Protein AF-B9E7R9-F1 (afdb_monomer_lite)

Secondary structure (DSSP, 8-state):
---HHHHHHHHHHHHHHHHHHHHHHHHHHHHH-SS----GGGTS----TTHHHHHHHHHHHH---HHHHHHHHHHHHHHHTGGG--SHHHHHHHHHHHTT--HHHHHHHHT--HHHHHHHHHHHHHHHHHHHHHTT--

Foldseek 3Di:
DADLVRLLVLLLCLQVLLVVLLVVVVVVVCVVCVDDDDDPVVSPDPDDPPCLLVSLVCCCPPPPDPVNVVSSVSNNLCVVQLVLVPDPLLSVLSVCSSVNDDLVRSCVVSVHDSVVSVVSSSVSSVSSNVVVVVVVVD

pLDDT: mean 84.02, std 18.32, range [36.0, 97.94]

Structure (mmCIF, N/CA/C/O backbone):
data_AF-B9E7R9-F1
#
_entry.id   AF-B9E7R9-F1
#
loop_
_atom_site.group_PDB
_atom_site.id
_atom_site.type_symbol
_atom_site.label_atom_id
_atom_site.label_alt_id
_atom_site.label_comp_id
_atom_site.label_asym_id
_atom_site.label_entity_id
_atom_site.label_seq_id
_atom_site.pdbx_PDB_ins_code
_atom_site.Cartn_x
_atom_site.Cartn_y
_atom_site.Cartn_z
_atom_site.occupancy
_atom_site.B_iso_or_equiv
_atom_site.auth_seq_id
_atom_site.auth_comp_id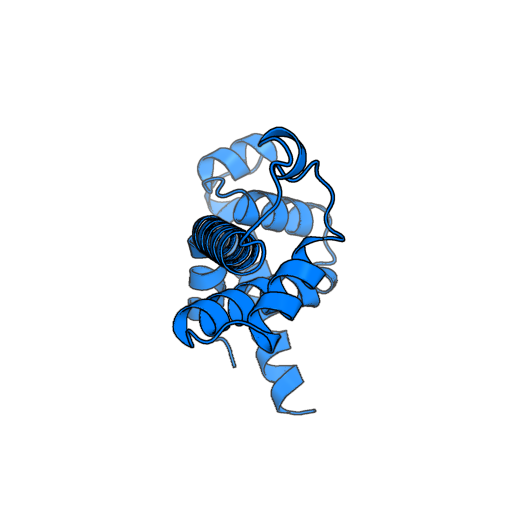
_atom_site.auth_asym_id
_atom_site.auth_atom_id
_atom_site.pdbx_PDB_model_num
ATOM 1 N N . MET A 1 1 ? 11.053 -5.776 7.020 1.00 85.19 1 MET A N 1
ATOM 2 C CA . MET A 1 1 ? 10.093 -5.194 7.976 1.00 85.19 1 MET A CA 1
ATOM 3 C C . MET A 1 1 ? 9.856 -3.742 7.612 1.00 85.19 1 MET A C 1
ATOM 5 O O . MET A 1 1 ? 10.833 -3.018 7.483 1.00 85.19 1 MET A O 1
ATOM 9 N N . TYR A 1 2 ? 8.596 -3.339 7.461 1.00 92.44 2 TYR A N 1
ATOM 10 C CA . TYR A 1 2 ? 8.203 -1.940 7.306 1.00 92.44 2 TYR A CA 1
ATOM 11 C C . TYR A 1 2 ? 7.572 -1.413 8.599 1.00 92.44 2 TYR A C 1
ATOM 13 O O . TYR A 1 2 ? 6.582 -1.949 9.106 1.00 92.44 2 TYR A O 1
ATOM 21 N N . THR A 1 3 ? 8.151 -0.349 9.140 1.00 95.62 3 THR A N 1
ATOM 22 C CA . THR A 1 3 ? 7.590 0.439 10.243 1.00 95.62 3 THR A CA 1
ATOM 23 C C . THR A 1 3 ? 6.323 1.183 9.797 1.00 95.62 3 THR A C 1
ATOM 25 O O . THR A 1 3 ? 6.136 1.412 8.600 1.00 95.62 3 THR A O 1
ATOM 28 N N . PRO A 1 4 ? 5.448 1.620 10.722 1.00 96.38 4 PRO A N 1
ATOM 29 C CA . PRO A 1 4 ? 4.277 2.428 10.372 1.00 96.38 4 PRO A CA 1
ATOM 30 C C . PRO A 1 4 ? 4.639 3.681 9.555 1.00 96.38 4 PRO A C 1
ATOM 32 O O . PRO A 1 4 ? 3.951 4.046 8.603 1.00 96.38 4 PRO A O 1
ATOM 35 N N . GLN A 1 5 ? 5.757 4.328 9.884 1.00 96.19 5 GLN A N 1
ATOM 36 C CA . GLN A 1 5 ? 6.268 5.488 9.159 1.00 96.19 5 GLN A CA 1
ATOM 37 C C . GLN A 1 5 ? 6.665 5.122 7.725 1.00 96.19 5 GLN A C 1
ATOM 39 O O . GLN A 1 5 ? 6.303 5.837 6.791 1.00 96.19 5 GLN A O 1
ATOM 44 N N . GLU A 1 6 ? 7.348 3.993 7.532 1.00 96.50 6 GLU A N 1
ATOM 45 C CA . GLU A 1 6 ? 7.713 3.510 6.198 1.00 96.50 6 GLU A CA 1
ATOM 46 C C . GLU A 1 6 ? 6.488 3.115 5.377 1.00 96.50 6 GLU A C 1
ATOM 48 O O . GLU A 1 6 ? 6.412 3.489 4.213 1.00 96.50 6 GLU A O 1
ATOM 53 N N . VAL A 1 7 ? 5.504 2.430 5.967 1.00 97.19 7 VAL A N 1
ATOM 54 C CA . VAL A 1 7 ? 4.249 2.083 5.279 1.00 97.19 7 VAL A CA 1
ATOM 55 C C . VAL A 1 7 ? 3.499 3.343 4.855 1.00 97.19 7 VAL A C 1
ATOM 57 O O . VAL A 1 7 ? 3.051 3.440 3.714 1.00 97.19 7 VAL A O 1
ATOM 60 N N . ARG A 1 8 ? 3.402 4.351 5.730 1.00 96.94 8 ARG A N 1
ATOM 61 C CA . ARG A 1 8 ? 2.792 5.639 5.371 1.00 96.94 8 ARG A CA 1
ATOM 62 C C . ARG A 1 8 ? 3.514 6.294 4.200 1.00 96.94 8 ARG A C 1
ATOM 64 O O . ARG A 1 8 ? 2.862 6.822 3.302 1.00 96.94 8 ARG A O 1
ATOM 71 N N . GLN A 1 9 ? 4.843 6.263 4.215 1.00 97.12 9 GLN A N 1
ATOM 72 C CA . GLN A 1 9 ? 5.642 6.817 3.133 1.00 97.12 9 GLN A CA 1
ATOM 73 C C . GLN A 1 9 ? 5.434 6.029 1.833 1.00 97.12 9 GLN A C 1
ATOM 75 O O . GLN A 1 9 ? 5.235 6.643 0.793 1.00 97.12 9 GLN A O 1
ATOM 80 N N . ILE A 1 10 ? 5.372 4.694 1.895 1.00 97.00 10 ILE A N 1
ATOM 81 C CA . ILE A 1 10 ? 5.045 3.831 0.751 1.00 97.00 10 ILE A CA 1
ATOM 82 C C . ILE A 1 10 ? 3.679 4.199 0.165 1.00 97.00 10 ILE A C 1
ATOM 84 O O . ILE A 1 10 ? 3.588 4.362 -1.042 1.00 97.00 10 ILE A O 1
ATOM 88 N N . LEU A 1 11 ? 2.640 4.383 0.987 1.00 96.56 11 LEU A N 1
ATOM 89 C CA . LEU A 1 11 ? 1.303 4.768 0.512 1.00 96.56 11 LEU A CA 1
ATOM 90 C C . LEU A 1 11 ? 1.287 6.151 -0.147 1.00 96.56 11 LEU A C 1
ATOM 92 O O . LEU A 1 11 ? 0.620 6.342 -1.159 1.00 96.56 11 LEU A O 1
ATOM 96 N N . LYS A 1 12 ? 2.029 7.113 0.412 1.00 95.19 12 LYS A N 1
ATOM 97 C CA . LYS A 1 12 ? 2.178 8.453 -0.171 1.00 95.19 12 LYS A CA 1
ATOM 98 C C . LYS A 1 12 ? 2.899 8.403 -1.520 1.00 95.19 12 LYS A C 1
ATOM 100 O O . LYS A 1 12 ? 2.519 9.111 -2.448 1.00 95.19 12 LYS A O 1
ATOM 105 N N . ASP A 1 13 ? 3.932 7.575 -1.600 1.00 96.69 13 ASP A N 1
ATOM 106 C CA . ASP A 1 13 ? 4.782 7.423 -2.775 1.00 96.69 13 ASP A CA 1
ATOM 107 C C . ASP A 1 13 ? 4.195 6.475 -3.827 1.00 96.69 13 ASP A C 1
ATOM 109 O O . ASP A 1 13 ? 4.662 6.437 -4.963 1.00 96.69 13 ASP A O 1
ATOM 113 N N . TYR A 1 14 ? 3.163 5.715 -3.460 1.00 96.06 14 TYR A N 1
ATOM 114 C CA . TYR A 1 14 ? 2.587 4.653 -4.275 1.00 96.06 14 TYR A CA 1
ATOM 115 C C . TYR A 1 14 ? 2.291 5.091 -5.718 1.00 96.06 14 TYR A C 1
ATOM 117 O O . TYR A 1 14 ? 2.729 4.386 -6.628 1.00 96.06 14 TYR A O 1
ATOM 125 N N . PRO A 1 15 ? 1.632 6.245 -5.971 1.00 93.94 15 PRO A N 1
ATOM 126 C CA . PRO A 1 15 ? 1.273 6.628 -7.334 1.00 93.94 15 PRO A CA 1
ATOM 127 C C . PRO A 1 15 ? 2.494 6.818 -8.237 1.00 93.94 15 PRO A C 1
ATOM 129 O O . PRO A 1 15 ? 2.514 6.302 -9.349 1.00 93.94 15 PRO A O 1
ATOM 132 N N . TRP A 1 16 ? 3.531 7.520 -7.762 1.00 95.19 16 TRP A N 1
ATOM 133 C CA . TRP A 1 16 ? 4.720 7.755 -8.582 1.00 95.19 16 TRP A CA 1
ATOM 134 C C . TRP A 1 16 ? 5.568 6.492 -8.708 1.00 95.19 16 TRP A C 1
ATOM 136 O O . TRP A 1 16 ? 6.091 6.238 -9.787 1.00 95.19 16 TRP A O 1
ATOM 146 N N . MET A 1 17 ? 5.665 5.672 -7.650 1.00 94.75 17 MET A N 1
ATOM 147 C CA . MET A 1 17 ? 6.385 4.398 -7.719 1.00 94.75 17 MET A CA 1
ATOM 148 C C . MET A 1 17 ? 5.776 3.499 -8.791 1.00 94.75 17 MET A C 1
ATOM 150 O O . MET A 1 17 ? 6.511 2.937 -9.597 1.00 94.75 17 MET A O 1
ATOM 154 N N . LEU A 1 18 ? 4.444 3.410 -8.824 1.00 91.69 18 LEU A N 1
ATOM 155 C CA . LEU A 1 18 ? 3.715 2.660 -9.836 1.00 91.69 18 LEU A CA 1
ATOM 156 C C . LEU A 1 18 ? 4.003 3.186 -11.249 1.00 91.69 18 LEU A C 1
ATOM 158 O O . LEU A 1 18 ? 4.441 2.413 -12.097 1.00 91.69 18 LEU A O 1
ATOM 162 N N . THR A 1 19 ? 3.847 4.494 -11.487 1.00 89.75 19 THR A N 1
ATOM 163 C CA . THR A 1 19 ? 4.140 5.097 -12.800 1.00 89.75 19 THR A CA 1
ATOM 164 C C . THR A 1 19 ? 5.584 4.849 -13.242 1.00 89.75 19 THR A C 1
ATOM 166 O O . THR A 1 19 ? 5.827 4.578 -14.418 1.00 89.75 19 THR A O 1
ATOM 169 N N . THR A 1 20 ? 6.551 4.917 -12.322 1.00 91.56 20 THR A N 1
ATOM 170 C CA . THR A 1 20 ? 7.963 4.648 -12.628 1.00 91.56 20 THR A CA 1
ATOM 171 C C . THR A 1 20 ? 8.179 3.191 -13.030 1.00 91.56 20 THR A C 1
ATOM 173 O O . THR A 1 20 ? 8.811 2.938 -14.048 1.00 91.56 20 THR A O 1
ATOM 176 N N . ILE A 1 21 ? 7.629 2.233 -12.278 1.00 89.44 21 ILE A N 1
ATOM 177 C CA . ILE A 1 21 ? 7.735 0.801 -12.598 1.00 89.44 21 ILE A CA 1
ATOM 178 C C . ILE A 1 21 ? 7.128 0.508 -13.977 1.00 89.44 21 ILE A C 1
ATOM 180 O O . ILE A 1 21 ? 7.737 -0.201 -14.774 1.00 89.44 21 ILE A O 1
ATOM 184 N N . GLU A 1 22 ? 5.947 1.060 -14.264 1.00 86.81 22 GLU A N 1
ATOM 185 C CA . GLU A 1 22 ? 5.273 0.881 -15.554 1.00 86.81 22 GLU A CA 1
ATOM 186 C C . GLU A 1 22 ? 6.089 1.470 -16.711 1.00 86.81 22 GLU A C 1
ATOM 188 O O . GLU A 1 22 ? 6.256 0.812 -17.735 1.00 86.81 22 GLU A O 1
ATOM 193 N N . SER A 1 23 ? 6.642 2.674 -16.536 1.00 85.25 23 SER A N 1
ATOM 194 C CA . SER A 1 23 ? 7.458 3.338 -17.562 1.00 85.25 23 SER A CA 1
ATOM 195 C C . SER A 1 23 ? 8.738 2.560 -17.879 1.00 85.25 23 SER A C 1
ATOM 197 O O . SER A 1 23 ? 9.083 2.387 -19.046 1.00 85.25 23 SER A O 1
ATOM 199 N N . GLU A 1 24 ? 9.428 2.051 -16.856 1.00 86.31 24 GLU A N 1
ATOM 200 C CA . GLU A 1 24 ? 10.642 1.245 -17.039 1.00 86.31 24 GLU A CA 1
ATOM 201 C C . GLU A 1 24 ? 10.341 -0.087 -17.728 1.00 86.31 24 GLU A C 1
ATOM 203 O O . GLU A 1 24 ? 11.085 -0.518 -18.609 1.00 86.31 24 GLU A O 1
ATOM 208 N N . LEU A 1 25 ? 9.220 -0.729 -17.381 1.00 82.69 25 LEU A N 1
ATOM 209 C CA . LEU A 1 25 ? 8.803 -1.956 -18.050 1.00 82.69 25 LEU A CA 1
ATOM 210 C C . LEU A 1 25 ? 8.533 -1.714 -19.542 1.00 82.69 25 LEU A C 1
ATOM 212 O O . LEU A 1 25 ? 9.017 -2.486 -20.367 1.00 82.69 25 LEU A O 1
ATOM 216 N N . MET A 1 26 ? 7.832 -0.630 -19.893 1.00 81.94 26 MET A N 1
ATOM 217 C CA . MET A 1 26 ? 7.609 -0.260 -21.297 1.00 81.94 26 MET A CA 1
ATOM 218 C C . MET A 1 26 ? 8.936 -0.037 -22.036 1.00 81.94 26 MET A C 1
ATOM 220 O O . MET A 1 26 ? 9.134 -0.588 -23.116 1.00 81.94 26 MET A O 1
ATOM 224 N N . ALA A 1 27 ? 9.885 0.686 -21.433 1.00 81.12 27 ALA A N 1
ATOM 225 C CA . ALA A 1 27 ? 11.200 0.919 -22.032 1.00 81.12 27 ALA A CA 1
ATOM 226 C C . ALA A 1 27 ? 12.008 -0.382 -22.226 1.00 81.12 27 ALA A C 1
ATOM 228 O O . ALA A 1 27 ? 12.721 -0.543 -23.222 1.00 81.12 27 ALA A O 1
ATOM 229 N N . GLN A 1 28 ? 11.903 -1.337 -21.294 1.00 76.06 28 GLN A N 1
ATOM 230 C CA . GLN A 1 28 ? 12.514 -2.660 -21.446 1.00 76.06 28 GLN A CA 1
ATOM 231 C C . GLN A 1 28 ? 11.876 -3.470 -22.579 1.00 76.06 28 GLN A C 1
ATOM 233 O O . GLN A 1 28 ? 12.600 -4.125 -23.332 1.00 76.06 28 GLN A O 1
ATOM 238 N N . GLU A 1 29 ? 10.549 -3.430 -22.710 1.00 72.56 29 GLU A N 1
ATOM 239 C CA . GLU A 1 29 ? 9.825 -4.103 -23.791 1.00 72.56 29 GLU A CA 1
ATOM 240 C C . GLU A 1 29 ? 10.213 -3.511 -25.153 1.00 72.56 29 GLU A C 1
ATOM 242 O O . GLU A 1 29 ? 10.604 -4.263 -26.043 1.00 72.56 29 GL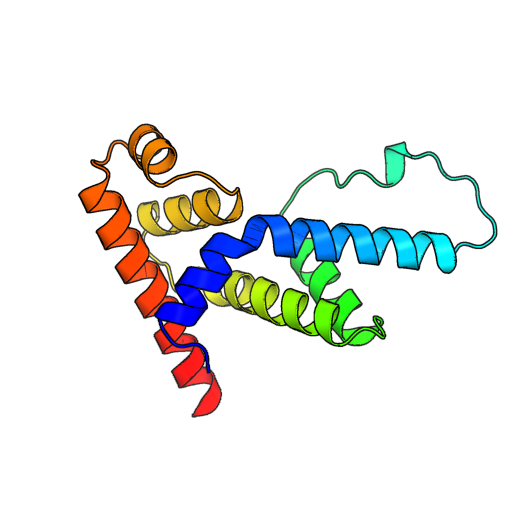U A O 1
ATOM 247 N N . GLU A 1 30 ? 10.250 -2.184 -25.297 1.00 70.25 30 GLU A N 1
ATOM 248 C CA . GLU A 1 30 ? 10.727 -1.511 -26.516 1.00 70.25 30 GLU A CA 1
ATOM 249 C C . GLU A 1 30 ? 12.162 -1.912 -26.887 1.00 70.25 30 GLU A C 1
ATOM 251 O O . GLU A 1 30 ? 12.460 -2.191 -28.049 1.00 70.25 30 GLU A O 1
ATOM 256 N N . LYS A 1 31 ? 13.060 -2.012 -25.898 1.00 63.47 31 LYS A N 1
ATOM 257 C CA . LYS A 1 31 ? 14.452 -2.430 -26.117 1.00 63.47 31 LYS A CA 1
ATOM 258 C C . LYS A 1 31 ? 14.578 -3.914 -26.478 1.00 63.47 31 LYS A C 1
ATOM 260 O O . LYS A 1 31 ? 15.508 -4.291 -27.191 1.00 63.47 31 LYS A O 1
ATOM 265 N N . SER A 1 32 ? 13.668 -4.755 -25.985 1.00 55.91 32 SER A N 1
ATOM 266 C CA . SER A 1 32 ? 13.609 -6.181 -26.320 1.00 55.91 32 SER A CA 1
ATOM 267 C C . SER A 1 32 ? 12.978 -6.430 -27.696 1.00 55.91 32 SER A C 1
ATOM 269 O O . SER A 1 32 ? 13.322 -7.417 -28.346 1.00 55.91 32 SER A O 1
ATOM 271 N N . ILE A 1 33 ? 12.080 -5.553 -28.159 1.00 53.22 33 ILE A N 1
ATOM 272 C CA . ILE A 1 33 ? 11.382 -5.629 -29.454 1.00 53.22 33 ILE A CA 1
ATOM 273 C C . ILE A 1 33 ? 12.146 -4.802 -30.500 1.00 53.22 33 ILE A C 1
ATOM 275 O O . ILE A 1 33 ? 11.606 -3.890 -31.116 1.00 53.22 33 ILE A O 1
ATOM 279 N N . GLY A 1 34 ? 13.415 -5.122 -30.762 1.00 48.25 34 GLY A N 1
ATOM 280 C CA . GLY A 1 34 ? 14.230 -4.386 -31.746 1.00 48.25 34 GLY A CA 1
ATOM 281 C C . GLY A 1 34 ? 13.654 -4.283 -33.176 1.00 48.25 34 GLY A C 1
ATOM 282 O O . GLY A 1 34 ? 14.234 -3.589 -34.003 1.00 48.25 34 GLY A O 1
ATOM 283 N N . VAL A 1 35 ? 12.547 -4.961 -33.499 1.00 47.41 35 VAL A N 1
ATOM 284 C CA . VAL A 1 35 ? 11.898 -5.014 -34.815 1.00 47.41 35 VAL A CA 1
ATOM 285 C C . VAL A 1 35 ? 10.428 -5.437 -34.629 1.00 47.41 35 VAL A C 1
ATOM 287 O O . VAL A 1 35 ? 10.161 -6.631 -34.602 1.00 47.41 35 VAL A O 1
ATOM 290 N N . ALA A 1 36 ? 9.467 -4.519 -34.476 1.00 40.06 36 ALA A N 1
ATOM 291 C CA . ALA A 1 36 ? 8.069 -4.704 -34.918 1.00 40.06 36 ALA A CA 1
ATOM 292 C C . ALA A 1 36 ? 7.198 -3.507 -34.515 1.00 40.06 36 ALA A C 1
ATOM 294 O O . ALA A 1 36 ? 6.894 -3.271 -33.350 1.00 40.06 36 ALA A O 1
ATOM 295 N N . GLN A 1 37 ? 6.756 -2.785 -35.534 1.00 45.78 37 GLN A N 1
ATOM 296 C CA . GLN A 1 37 ? 5.804 -1.691 -35.490 1.00 45.78 37 GLN A CA 1
ATOM 297 C C . GLN A 1 37 ? 4.415 -2.214 -35.076 1.00 45.78 37 GLN A C 1
ATOM 299 O O . GLN A 1 37 ? 3.622 -2.606 -35.926 1.00 45.78 37 GLN A O 1
ATOM 304 N N . TYR A 1 38 ? 4.105 -2.221 -33.779 1.00 38.88 38 TYR A N 1
ATOM 305 C CA . TYR A 1 38 ? 2.727 -2.346 -33.300 1.00 38.88 38 TYR A CA 1
ATOM 306 C C . TYR A 1 38 ? 2.342 -1.068 -32.564 1.00 38.88 38 TYR A C 1
ATOM 308 O O . TYR A 1 38 ? 3.042 -0.608 -31.667 1.00 38.88 38 TYR A O 1
ATOM 316 N N . GLY A 1 39 ? 1.268 -0.445 -33.052 1.00 40.94 39 GLY A N 1
ATOM 317 C CA . GLY A 1 39 ? 0.872 0.915 -32.717 1.00 40.94 39 GLY A CA 1
ATOM 318 C C . GLY A 1 39 ? 0.749 1.169 -31.217 1.00 40.94 39 GLY A C 1
ATOM 319 O O . GLY A 1 39 ? 0.304 0.320 -30.446 1.00 40.94 39 GLY A O 1
ATOM 320 N N . ILE A 1 40 ? 1.086 2.404 -30.855 1.00 45.25 40 ILE A N 1
ATOM 321 C CA . ILE A 1 40 ? 1.062 3.016 -29.518 1.00 45.25 40 ILE A CA 1
ATOM 322 C C . ILE A 1 40 ? -0.261 2.741 -28.757 1.00 45.25 40 ILE A C 1
ATOM 324 O O . ILE A 1 40 ? -0.303 2.739 -27.529 1.00 45.25 40 ILE A O 1
ATOM 328 N N . GLU A 1 41 ? -1.343 2.417 -29.468 1.00 44.91 41 GLU A N 1
ATOM 329 C CA . GLU A 1 41 ? -2.658 2.077 -28.913 1.00 44.91 41 GLU A CA 1
ATOM 330 C C . GLU A 1 41 ? -2.744 0.706 -28.209 1.00 44.91 41 GLU A C 1
ATOM 332 O O . GLU A 1 41 ? -3.664 0.498 -27.415 1.00 44.91 41 GLU A O 1
ATOM 337 N N . ALA A 1 42 ? -1.807 -0.221 -28.450 1.00 45.00 42 ALA A N 1
ATOM 338 C CA . ALA A 1 42 ? -1.760 -1.523 -27.767 1.00 45.00 42 ALA A CA 1
ATOM 339 C C . ALA A 1 42 ? -1.055 -1.467 -26.396 1.00 45.00 42 ALA A C 1
ATOM 341 O O . ALA A 1 42 ? -1.206 -2.385 -25.588 1.00 45.00 42 ALA A O 1
ATOM 342 N N . ILE A 1 43 ? -0.309 -0.388 -26.142 1.00 45.81 43 ILE A N 1
ATOM 343 C CA . ILE A 1 43 ? 0.605 -0.238 -25.000 1.00 45.81 43 ILE A CA 1
ATOM 344 C C . ILE A 1 43 ? -0.082 0.473 -23.823 1.00 45.81 43 ILE A C 1
ATOM 346 O O . ILE A 1 43 ? 0.306 0.297 -22.671 1.00 45.81 43 ILE A O 1
ATOM 350 N N . MET A 1 44 ? -1.156 1.234 -24.076 1.00 43.56 44 MET A N 1
ATOM 351 C CA . MET A 1 44 ? -1.941 1.831 -22.993 1.00 43.56 44 MET A CA 1
ATOM 352 C C . MET A 1 44 ? -2.693 0.747 -22.201 1.00 43.56 44 MET A C 1
ATOM 354 O O . MET A 1 44 ? -3.559 0.064 -22.768 1.00 43.56 44 MET A O 1
ATOM 358 N N . PRO A 1 45 ? -2.449 0.592 -20.882 1.00 40.75 45 PRO A N 1
ATOM 359 C CA . PRO A 1 45 ? -3.104 -0.442 -20.097 1.00 40.75 45 PRO A CA 1
ATOM 360 C C . PRO A 1 45 ? -4.601 -0.140 -19.953 1.00 40.75 45 PRO A C 1
ATOM 362 O O . PRO A 1 45 ? -5.033 0.656 -19.122 1.00 40.75 45 PRO A O 1
ATOM 365 N N . LYS A 1 46 ? -5.434 -0.820 -20.748 1.00 41.22 46 LYS A N 1
ATOM 366 C CA . LYS A 1 46 ? -6.877 -0.903 -20.486 1.00 41.22 46 LYS A CA 1
ATOM 367 C C . LYS A 1 46 ? -7.073 -1.701 -19.192 1.00 41.22 46 LYS A C 1
ATOM 369 O O . LYS A 1 46 ? -6.570 -2.827 -19.067 1.00 41.22 46 LYS A O 1
ATOM 374 N N . GLY A 1 47 ? -7.723 -1.047 -18.229 1.00 45.66 47 GLY A N 1
ATOM 375 C CA . GLY A 1 47 ? -7.698 -1.376 -16.806 1.00 45.66 47 GLY A CA 1
ATOM 376 C C . GLY A 1 47 ? -8.116 -2.797 -16.422 1.00 45.66 47 GLY A C 1
ATOM 377 O O . GLY A 1 47 ? -8.869 -3.458 -17.132 1.00 45.66 47 GLY A O 1
ATOM 378 N N . ASN A 1 48 ? -7.580 -3.242 -15.280 1.00 36.00 48 ASN A N 1
ATOM 379 C CA . ASN A 1 48 ? -8.217 -4.020 -14.202 1.00 36.00 48 ASN A CA 1
ATOM 380 C C . ASN A 1 48 ? -7.149 -4.812 -13.423 1.00 36.00 48 ASN A C 1
ATOM 382 O O . ASN A 1 48 ? -6.254 -5.424 -14.006 1.00 36.00 48 ASN A O 1
ATOM 386 N N . GLY A 1 49 ? -7.258 -4.786 -12.091 1.00 40.47 49 GLY A N 1
ATOM 387 C CA . GLY A 1 49 ? -6.214 -5.059 -11.087 1.00 40.47 49 GLY A CA 1
ATOM 388 C C . GLY A 1 49 ? -5.514 -6.425 -11.064 1.00 40.47 49 GLY A C 1
ATOM 389 O O . GLY A 1 49 ? -4.682 -6.634 -10.196 1.00 40.47 49 GLY A O 1
ATOM 390 N N . LYS A 1 50 ? -5.762 -7.336 -12.013 1.00 40.25 50 LYS A N 1
ATOM 391 C CA . LYS A 1 50 ? -4.984 -8.586 -12.154 1.00 40.25 50 LYS A CA 1
ATOM 392 C C . LYS A 1 50 ? -3.617 -8.396 -12.824 1.00 40.25 50 LYS A C 1
ATOM 394 O O . LYS A 1 50 ? -2.783 -9.290 -12.760 1.00 40.25 50 LYS A O 1
ATOM 399 N N . LYS A 1 51 ? -3.391 -7.264 -13.498 1.00 58.97 51 LYS A N 1
ATOM 400 C CA . LYS A 1 51 ? -2.159 -7.024 -14.269 1.00 58.97 51 LYS A CA 1
ATOM 401 C C . LYS A 1 51 ? -1.010 -6.465 -13.431 1.00 58.97 51 LYS A C 1
ATOM 403 O O . LYS A 1 51 ? 0.137 -6.710 -13.776 1.00 58.97 51 LYS A O 1
ATOM 408 N N . LEU A 1 52 ? -1.299 -5.741 -12.346 1.00 58.44 52 LEU A N 1
ATOM 409 C CA . LEU A 1 52 ? -0.251 -5.072 -11.571 1.00 58.44 52 LEU A CA 1
ATOM 410 C C . LEU A 1 52 ? 0.682 -6.064 -10.865 1.00 58.44 52 LEU A C 1
ATOM 412 O O . LEU A 1 52 ? 1.894 -5.865 -10.845 1.00 58.44 52 LEU A O 1
ATOM 416 N N . ASP A 1 53 ? 0.125 -7.169 -10.375 1.00 66.06 53 ASP A N 1
ATOM 417 C CA . ASP A 1 53 ? 0.911 -8.255 -9.793 1.00 66.06 53 ASP A CA 1
ATOM 418 C C . ASP A 1 53 ? 1.905 -8.832 -10.820 1.00 66.06 53 ASP A C 1
ATOM 420 O O . ASP A 1 53 ? 3.104 -8.914 -10.563 1.00 66.06 53 ASP A O 1
ATOM 424 N N . GLN A 1 54 ? 1.440 -9.063 -12.055 1.00 72.44 54 GLN A N 1
ATOM 425 C CA . GLN A 1 54 ? 2.292 -9.506 -13.165 1.00 72.44 54 GLN A CA 1
ATOM 426 C C . GLN A 1 54 ? 3.359 -8.468 -13.544 1.00 72.44 54 GLN A C 1
ATOM 428 O O . GLN A 1 54 ? 4.475 -8.844 -13.892 1.00 72.44 54 GLN A O 1
ATOM 433 N N . VAL A 1 55 ? 3.043 -7.169 -13.486 1.00 76.62 55 VAL A N 1
ATOM 434 C CA . VAL A 1 55 ? 4.001 -6.081 -13.757 1.00 76.62 55 VAL A CA 1
ATOM 435 C C . VAL A 1 55 ? 5.109 -6.069 -12.705 1.00 76.62 55 VAL A C 1
ATOM 437 O O . VAL A 1 55 ? 6.290 -6.086 -13.055 1.00 76.62 55 VAL A O 1
ATOM 440 N N . CYS A 1 56 ? 4.748 -6.094 -11.420 1.00 81.44 56 CYS A N 1
ATOM 441 C CA . CYS A 1 56 ? 5.723 -6.098 -10.334 1.00 81.44 56 CYS A CA 1
ATOM 442 C C . CYS A 1 56 ? 6.573 -7.372 -10.354 1.00 81.44 56 CYS A C 1
ATOM 444 O O . CYS A 1 56 ? 7.794 -7.288 -10.250 1.00 81.44 56 CYS A O 1
ATOM 446 N N . GLU A 1 57 ? 5.963 -8.542 -10.537 1.00 82.50 57 GLU A N 1
ATOM 447 C CA . GLU A 1 57 ? 6.669 -9.823 -10.597 1.00 82.50 57 GLU A CA 1
ATOM 448 C C . GLU A 1 57 ? 7.657 -9.887 -11.771 1.00 82.50 57 GLU A C 1
ATOM 450 O O . GLU A 1 57 ? 8.813 -10.279 -11.589 1.00 82.50 57 GLU A O 1
ATOM 455 N N . ARG A 1 58 ? 7.256 -9.415 -12.959 1.00 81.06 58 ARG A N 1
ATOM 456 C CA . ARG A 1 58 ? 8.163 -9.287 -14.111 1.00 81.06 58 ARG A CA 1
ATOM 457 C C . ARG A 1 58 ? 9.363 -8.424 -13.766 1.00 81.06 58 ARG A C 1
ATOM 459 O O . ARG A 1 58 ? 10.488 -8.886 -13.903 1.00 81.06 58 ARG A O 1
ATOM 466 N N . VAL A 1 59 ? 9.139 -7.221 -13.244 1.00 82.69 59 VAL A N 1
ATOM 467 C CA . VAL A 1 59 ? 10.219 -6.293 -12.884 1.00 82.69 59 VAL A CA 1
ATOM 468 C C . VAL A 1 59 ? 11.163 -6.889 -11.835 1.00 82.69 59 VAL A C 1
ATOM 470 O O . VAL A 1 59 ? 12.383 -6.735 -11.931 1.00 82.69 59 VAL A O 1
ATOM 473 N N . LEU A 1 60 ? 10.640 -7.621 -10.851 1.00 86.94 60 LEU A N 1
ATOM 474 C CA . LEU A 1 60 ? 11.470 -8.297 -9.851 1.00 86.94 60 LEU A CA 1
ATOM 475 C C . LEU A 1 60 ? 12.377 -9.369 -10.471 1.00 86.94 60 LEU A C 1
ATOM 477 O O . LEU A 1 60 ? 13.548 -9.473 -10.082 1.00 86.94 60 LEU A O 1
ATOM 481 N N . ASN A 1 61 ? 11.874 -10.095 -11.467 1.00 83.69 61 ASN A N 1
ATOM 482 C CA . ASN A 1 61 ? 12.584 -11.187 -12.125 1.00 83.69 61 ASN A CA 1
ATOM 483 C C . ASN A 1 61 ? 13.538 -10.717 -13.240 1.00 83.69 61 ASN A C 1
ATOM 485 O O . ASN A 1 61 ? 14.663 -11.207 -13.313 1.00 83.69 61 ASN A O 1
ATOM 489 N N . SER A 1 62 ? 13.137 -9.758 -14.081 1.00 79.81 62 SER A N 1
ATOM 490 C CA . SER A 1 62 ? 13.845 -9.398 -15.321 1.00 79.81 62 SER A CA 1
ATOM 491 C C . SER A 1 62 ? 14.628 -8.087 -15.262 1.00 79.81 62 SER A C 1
ATOM 493 O O . SER A 1 62 ? 15.575 -7.910 -16.030 1.00 79.81 62 SER A O 1
ATOM 495 N N . HIS A 1 63 ? 14.259 -7.148 -14.386 1.00 85.81 63 HIS A N 1
ATOM 496 C CA . HIS A 1 63 ? 14.911 -5.840 -14.369 1.00 85.81 63 HIS A CA 1
ATOM 497 C C . HIS A 1 63 ? 16.335 -5.950 -13.804 1.00 85.81 63 HIS A C 1
ATOM 499 O O . HIS A 1 63 ? 16.591 -6.756 -12.912 1.00 85.81 63 HIS A O 1
ATOM 505 N N . SER A 1 64 ? 17.293 -5.163 -14.291 1.00 86.19 64 SER A N 1
ATOM 506 C CA . SER A 1 64 ? 18.657 -5.147 -13.731 1.00 86.19 64 SER A CA 1
ATOM 507 C C . SER A 1 64 ? 18.805 -4.114 -12.610 1.00 86.19 64 SER A C 1
ATOM 509 O O . SER A 1 64 ? 19.533 -4.342 -11.646 1.00 86.19 64 SER A O 1
ATOM 511 N N . ASP A 1 65 ? 18.074 -3.000 -12.701 1.00 90.88 65 ASP A N 1
ATOM 512 C CA . ASP A 1 65 ? 18.135 -1.922 -11.714 1.00 90.88 65 ASP A CA 1
ATOM 513 C C . ASP A 1 65 ? 17.521 -2.314 -10.353 1.00 90.88 65 ASP A C 1
ATOM 515 O O . ASP A 1 65 ? 16.316 -2.552 -10.208 1.00 90.88 65 ASP A O 1
ATOM 519 N N . SER A 1 66 ? 18.375 -2.331 -9.327 1.00 92.00 66 SER A N 1
ATOM 520 C CA . SER A 1 66 ? 18.010 -2.598 -7.935 1.00 92.00 66 SER A CA 1
ATOM 521 C C . SER A 1 66 ? 17.051 -1.564 -7.328 1.00 92.00 66 SER A C 1
ATOM 523 O O . SER A 1 66 ? 16.255 -1.917 -6.449 1.00 92.00 66 SER A O 1
ATOM 525 N N . PHE A 1 67 ? 17.096 -0.309 -7.790 1.00 93.56 67 PHE A N 1
ATOM 526 C CA . PHE A 1 67 ? 16.196 0.754 -7.359 1.00 93.56 67 PHE A CA 1
ATOM 527 C C . PHE A 1 67 ? 14.771 0.454 -7.821 1.00 93.56 67 PHE A C 1
ATOM 529 O O . PHE A 1 67 ? 13.863 0.405 -6.992 1.00 93.56 67 PHE A O 1
ATOM 536 N N . ILE A 1 68 ? 14.589 0.118 -9.098 1.00 93.00 68 ILE A N 1
ATOM 537 C CA . ILE A 1 68 ? 13.283 -0.247 -9.660 1.00 93.00 68 ILE A CA 1
ATOM 538 C C . ILE A 1 68 ? 12.720 -1.498 -8.974 1.00 93.00 68 ILE A C 1
ATOM 540 O O . ILE A 1 68 ? 11.569 -1.500 -8.533 1.00 93.00 68 ILE A O 1
ATOM 544 N N . LYS A 1 69 ? 13.553 -2.517 -8.717 1.00 93.31 69 LYS A N 1
ATOM 545 C CA . LYS A 1 69 ? 13.141 -3.679 -7.903 1.00 93.31 69 LYS A CA 1
ATOM 546 C C . LYS A 1 69 ? 12.736 -3.311 -6.479 1.00 93.31 69 LYS A C 1
ATOM 548 O O . LYS A 1 69 ? 11.904 -3.985 -5.871 1.00 93.31 69 LYS A O 1
ATOM 553 N N . LYS A 1 70 ? 13.355 -2.291 -5.879 1.00 95.00 70 LYS A N 1
ATOM 554 C CA . LYS A 1 70 ? 12.970 -1.799 -4.548 1.00 95.00 70 LYS A CA 1
ATOM 555 C C . LYS A 1 70 ? 11.598 -1.125 -4.592 1.00 95.00 70 LYS A C 1
ATOM 557 O O . LYS A 1 70 ? 10.829 -1.325 -3.654 1.00 95.00 70 LYS A O 1
ATOM 562 N N . LEU A 1 71 ? 11.285 -0.373 -5.648 1.00 95.19 71 LEU A N 1
ATOM 563 C CA . LEU A 1 71 ? 9.952 0.203 -5.844 1.00 95.19 71 LEU A CA 1
ATOM 564 C C . LEU A 1 71 ? 8.907 -0.903 -6.032 1.00 95.19 71 LEU A C 1
ATOM 566 O O . LEU A 1 71 ? 7.916 -0.924 -5.307 1.00 95.19 71 LEU A O 1
ATOM 570 N N . ALA A 1 72 ? 9.181 -1.874 -6.910 1.00 93.56 72 ALA A N 1
ATOM 571 C CA . ALA A 1 72 ? 8.284 -2.999 -7.173 1.00 93.56 72 ALA A CA 1
ATOM 572 C C . ALA A 1 72 ? 7.976 -3.810 -5.907 1.00 93.56 72 ALA A C 1
ATOM 574 O O . ALA A 1 72 ? 6.816 -4.106 -5.644 1.00 93.56 72 ALA A O 1
ATOM 575 N N . ARG A 1 73 ? 8.976 -4.081 -5.053 1.00 94.56 73 ARG A N 1
ATOM 576 C CA . ARG A 1 73 ? 8.753 -4.734 -3.747 1.00 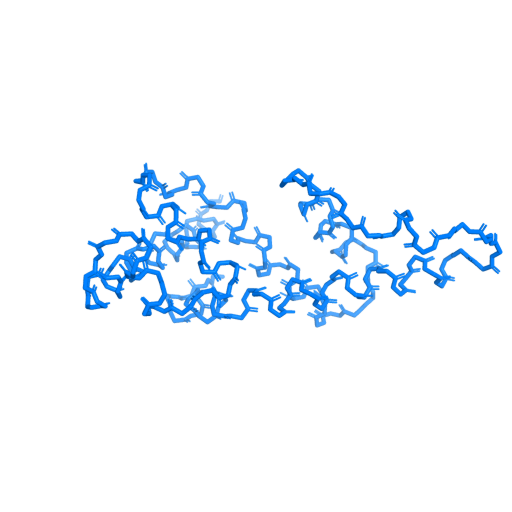94.56 73 ARG A CA 1
ATOM 577 C C . ARG A 1 73 ? 7.815 -3.945 -2.838 1.00 94.56 73 A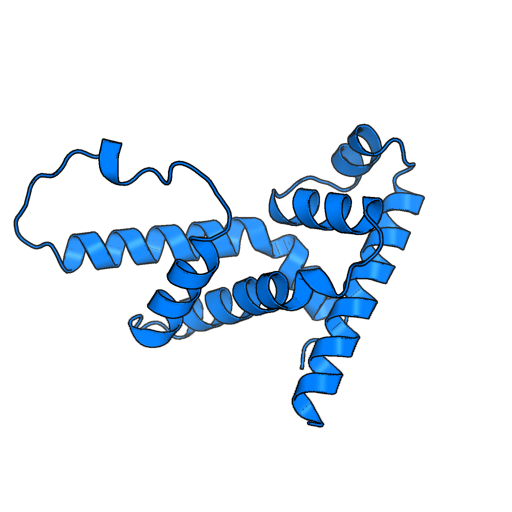RG A C 1
ATOM 579 O O . ARG A 1 73 ? 6.980 -4.542 -2.173 1.00 94.56 73 ARG A O 1
ATOM 586 N N . LYS A 1 74 ? 7.959 -2.618 -2.787 1.00 95.50 74 LYS A N 1
ATOM 587 C CA . LYS A 1 74 ? 7.108 -1.759 -1.950 1.00 95.50 74 LYS A CA 1
ATOM 588 C C . LYS A 1 74 ? 5.665 -1.733 -2.449 1.00 95.50 74 LYS A C 1
ATOM 590 O O . LYS A 1 74 ? 4.757 -1.822 -1.633 1.00 95.50 74 LYS A O 1
ATOM 595 N N . VAL A 1 75 ? 5.470 -1.600 -3.762 1.00 94.31 75 VAL A N 1
ATOM 596 C CA . VAL A 1 75 ? 4.142 -1.606 -4.396 1.00 94.31 75 VAL A CA 1
ATOM 597 C C . VAL A 1 75 ? 3.472 -2.962 -4.188 1.00 94.31 75 VAL A C 1
ATOM 599 O O . VAL A 1 75 ? 2.394 -3.016 -3.600 1.00 94.31 75 VAL A O 1
ATOM 602 N N . LYS A 1 76 ? 4.173 -4.049 -4.534 1.00 92.75 76 LYS A N 1
ATOM 603 C CA . LYS A 1 76 ? 3.701 -5.424 -4.353 1.00 92.75 76 LYS A CA 1
ATOM 604 C C . LYS A 1 76 ? 3.351 -5.738 -2.898 1.00 92.75 76 LYS A C 1
ATOM 606 O O . LYS A 1 76 ? 2.307 -6.314 -2.644 1.00 92.75 76 LYS A O 1
ATOM 611 N N . PHE A 1 77 ? 4.156 -5.282 -1.935 1.00 94.50 77 PHE A N 1
ATOM 612 C CA . PHE A 1 77 ? 3.845 -5.448 -0.512 1.00 94.50 77 PHE A CA 1
ATOM 613 C C . PHE A 1 77 ? 2.475 -4.867 -0.124 1.00 94.50 77 PHE A C 1
ATOM 615 O O . PHE A 1 77 ? 1.760 -5.491 0.655 1.00 94.50 77 PHE A O 1
ATOM 622 N N . ILE A 1 78 ? 2.106 -3.688 -0.638 1.00 95.06 78 ILE A N 1
ATOM 623 C CA . ILE A 1 78 ? 0.788 -3.099 -0.360 1.00 95.06 78 ILE A CA 1
ATOM 624 C C . ILE A 1 78 ? -0.314 -3.918 -1.032 1.00 95.06 78 ILE A C 1
ATOM 626 O O . ILE A 1 78 ? -1.313 -4.210 -0.383 1.00 95.06 78 ILE A O 1
ATOM 630 N N . ASP A 1 79 ? -0.120 -4.291 -2.299 1.00 92.81 79 ASP A N 1
ATOM 631 C CA . ASP A 1 79 ? -1.121 -5.003 -3.102 1.00 92.81 79 ASP A CA 1
ATOM 632 C C . ASP A 1 79 ? -1.406 -6.420 -2.584 1.00 92.81 79 ASP A C 1
ATOM 634 O O . ASP A 1 79 ? -2.565 -6.819 -2.476 1.00 92.81 79 ASP A O 1
ATOM 638 N N . ASP A 1 80 ? -0.366 -7.156 -2.194 1.00 92.56 80 ASP A N 1
ATOM 639 C CA . ASP A 1 80 ? -0.483 -8.523 -1.676 1.00 92.56 80 ASP A CA 1
ATOM 640 C C . ASP A 1 80 ? -1.207 -8.560 -0.315 1.00 92.56 80 ASP A C 1
ATOM 642 O O . ASP A 1 80 ? -1.792 -9.577 0.055 1.00 92.56 80 ASP A O 1
ATOM 646 N N . ASN A 1 81 ? -1.196 -7.444 0.423 1.00 94.12 81 ASN A N 1
ATOM 647 C CA . ASN A 1 81 ? -1.698 -7.352 1.794 1.00 94.12 81 ASN A CA 1
ATOM 648 C C . ASN A 1 81 ? -2.954 -6.481 1.942 1.00 94.12 81 ASN A C 1
ATOM 650 O O . ASN A 1 81 ? -3.320 -6.116 3.058 1.00 94.12 81 ASN A O 1
ATOM 654 N N . GLU A 1 82 ? -3.651 -6.125 0.859 1.00 92.94 82 GLU A N 1
ATOM 655 C CA . GLU A 1 82 ? -4.877 -5.314 0.963 1.00 92.94 82 GLU A CA 1
ATOM 656 C C . GLU A 1 82 ? -6.019 -6.042 1.681 1.00 92.94 82 GLU A C 1
ATOM 658 O O . GLU A 1 82 ? -6.866 -5.412 2.317 1.00 92.94 82 GLU A O 1
ATOM 663 N N . ASN A 1 83 ? -6.026 -7.374 1.605 1.00 92.69 83 ASN A N 1
ATOM 664 C CA . ASN A 1 83 ? -7.020 -8.257 2.214 1.00 92.69 83 ASN A CA 1
ATOM 665 C C . ASN A 1 83 ? -7.111 -8.117 3.742 1.00 92.69 83 ASN A C 1
ATOM 667 O O . ASN A 1 83 ? -8.134 -8.462 4.325 1.00 92.69 83 ASN A O 1
ATOM 671 N N . VAL A 1 84 ? -6.079 -7.583 4.398 1.00 95.31 84 VAL A N 1
ATOM 672 C CA . VAL A 1 84 ? -6.082 -7.355 5.854 1.00 95.31 84 VAL A CA 1
ATOM 673 C C . VAL A 1 84 ? -6.914 -6.132 6.257 1.00 95.31 84 VAL A C 1
ATOM 675 O O . VAL A 1 84 ? -7.173 -5.891 7.441 1.00 95.31 84 VAL A O 1
ATOM 678 N N . ILE A 1 85 ? -7.344 -5.333 5.279 1.00 96.19 85 ILE A N 1
ATOM 679 C CA . ILE A 1 85 ? -8.227 -4.186 5.473 1.00 96.19 85 ILE A CA 1
ATOM 680 C C . ILE A 1 85 ? -9.679 -4.628 5.256 1.00 96.19 85 ILE A C 1
ATOM 682 O O . ILE A 1 85 ? -10.287 -4.366 4.228 1.00 96.19 85 ILE A O 1
ATOM 686 N N . GLU A 1 86 ? -10.247 -5.278 6.270 1.00 94.06 86 GLU A N 1
ATOM 687 C CA . GLU A 1 86 ? -11.599 -5.863 6.214 1.00 94.06 86 GLU A CA 1
ATOM 688 C C . GLU A 1 86 ? -12.743 -4.834 6.173 1.00 94.06 86 GLU A C 1
ATOM 690 O O . GLU A 1 86 ? -13.857 -5.147 5.769 1.00 94.06 86 GLU A O 1
ATOM 695 N N . ASN A 1 87 ? -12.513 -3.600 6.635 1.00 96.81 87 ASN A N 1
ATOM 696 C CA . ASN A 1 87 ? -13.559 -2.581 6.639 1.00 96.81 87 ASN A CA 1
ATOM 697 C C . ASN A 1 87 ? -13.694 -1.956 5.246 1.00 96.81 87 ASN A C 1
ATOM 699 O O . ASN A 1 87 ? -12.782 -1.253 4.816 1.00 96.81 87 ASN A O 1
ATOM 703 N N . ASP A 1 88 ? -14.855 -2.104 4.602 1.00 96.50 88 ASP A N 1
ATOM 704 C CA . ASP A 1 88 ? -15.122 -1.591 3.246 1.00 96.50 88 ASP A CA 1
ATOM 705 C C . ASP A 1 88 ? -14.741 -0.119 3.047 1.00 96.50 88 ASP A C 1
ATOM 707 O O . ASP A 1 88 ? -14.214 0.279 2.006 1.00 96.50 88 ASP A O 1
ATOM 711 N N . LYS A 1 89 ? -14.996 0.722 4.057 1.00 96.25 89 LYS A N 1
ATOM 712 C CA . LYS A 1 89 ? -14.691 2.154 3.979 1.00 96.25 89 LYS A CA 1
ATOM 713 C C . LYS A 1 89 ? -13.189 2.407 4.060 1.00 96.25 89 LYS A C 1
ATOM 715 O O . LYS A 1 89 ? -12.689 3.246 3.315 1.00 96.25 89 LYS A O 1
ATOM 720 N N . ASP A 1 90 ? -12.476 1.693 4.927 1.00 97.69 90 ASP A N 1
ATOM 721 C CA . ASP A 1 90 ? -11.015 1.783 5.020 1.00 97.69 90 ASP A CA 1
ATOM 722 C C . ASP A 1 90 ? -10.345 1.205 3.768 1.00 97.69 90 ASP A C 1
ATOM 724 O O . ASP A 1 90 ? -9.399 1.799 3.253 1.00 97.69 90 ASP A O 1
ATOM 728 N N . PHE A 1 91 ? -10.884 0.116 3.216 1.00 97.31 91 PHE A N 1
ATOM 729 C CA . PHE A 1 91 ? -10.437 -0.443 1.944 1.00 97.31 91 PHE A CA 1
ATOM 730 C C . PHE A 1 91 ? -10.614 0.575 0.812 1.00 97.31 91 PHE A C 1
ATOM 732 O O . PHE A 1 91 ? -9.684 0.843 0.053 1.00 97.31 91 PHE A O 1
ATOM 739 N N . TYR A 1 92 ? -11.771 1.238 0.733 1.00 97.38 92 TYR A N 1
ATOM 740 C CA . TYR A 1 92 ? -11.984 2.288 -0.260 1.00 97.38 92 TYR A CA 1
ATOM 741 C C . TYR A 1 92 ? -11.041 3.490 -0.067 1.00 97.38 92 TYR A C 1
ATOM 743 O O . TYR A 1 92 ? -10.527 4.029 -1.049 1.00 97.38 92 TYR A O 1
ATOM 751 N N . ILE A 1 93 ? -10.748 3.885 1.179 1.00 97.88 93 ILE A N 1
ATOM 752 C CA . ILE A 1 93 ? -9.737 4.913 1.484 1.00 97.88 93 ILE A CA 1
ATOM 753 C C . ILE A 1 93 ? -8.352 4.486 0.976 1.00 97.88 93 ILE A C 1
ATOM 755 O O . ILE A 1 93 ? -7.681 5.295 0.335 1.00 97.88 93 ILE A O 1
ATOM 759 N N . LEU A 1 94 ? -7.944 3.232 1.196 1.00 97.56 94 LEU A N 1
ATOM 760 C CA . LEU A 1 94 ? -6.691 2.682 0.667 1.00 97.56 94 LEU A CA 1
ATOM 761 C C . LEU A 1 94 ? -6.637 2.792 -0.865 1.00 97.56 94 LEU A C 1
ATOM 763 O O . LEU A 1 94 ? -5.666 3.319 -1.407 1.00 97.56 94 LEU A O 1
ATOM 767 N N . GLN A 1 95 ? -7.706 2.407 -1.567 1.00 96.06 95 GLN A N 1
ATOM 768 C CA . GLN A 1 95 ? -7.771 2.531 -3.029 1.00 96.06 95 GLN A CA 1
ATOM 769 C C . GLN A 1 95 ? -7.655 3.988 -3.509 1.00 96.06 95 GLN A C 1
ATOM 771 O O . GLN A 1 95 ? -7.062 4.260 -4.554 1.00 96.06 95 GLN A O 1
ATOM 776 N N . LEU A 1 96 ? -8.202 4.954 -2.764 1.00 96.44 96 LEU A N 1
ATOM 777 C CA . LEU A 1 96 ? -8.060 6.377 -3.090 1.00 96.44 96 LEU A CA 1
ATOM 778 C C . LEU A 1 96 ? -6.634 6.894 -2.847 1.00 96.44 96 LEU A C 1
ATOM 780 O O . LEU A 1 96 ? -6.144 7.686 -3.653 1.00 96.44 96 LEU A O 1
ATOM 784 N N . LEU A 1 97 ? -5.957 6.424 -1.794 1.00 96.19 97 LEU A N 1
ATOM 785 C CA . LEU A 1 97 ? -4.548 6.744 -1.539 1.00 96.19 97 LEU A CA 1
ATOM 786 C C . LEU A 1 97 ? -3.643 6.239 -2.665 1.00 96.19 97 LEU A C 1
ATOM 788 O O . LEU A 1 97 ? -2.834 7.005 -3.181 1.00 96.19 97 LEU A O 1
ATOM 792 N N . LYS A 1 98 ? -3.844 4.995 -3.118 1.00 94.88 98 LYS A N 1
ATOM 793 C CA . LYS A 1 98 ? -3.112 4.414 -4.258 1.00 94.88 98 LYS A CA 1
ATOM 794 C C . LYS A 1 98 ? -3.289 5.217 -5.550 1.00 94.88 98 LYS A C 1
ATOM 796 O O . LYS A 1 98 ? -2.387 5.277 -6.376 1.00 94.88 98 LYS A O 1
ATOM 801 N N . ARG A 1 99 ? -4.437 5.884 -5.708 1.00 92.38 99 ARG A N 1
ATOM 802 C CA . ARG A 1 99 ? -4.743 6.806 -6.821 1.00 92.38 99 ARG A CA 1
ATOM 803 C C . ARG A 1 99 ? -4.209 8.229 -6.611 1.00 92.38 99 ARG A C 1
ATOM 805 O O . ARG A 1 99 ? -4.558 9.128 -7.376 1.00 92.38 99 ARG A O 1
ATOM 812 N N . GLY A 1 100 ? -3.435 8.461 -5.553 1.00 93.12 100 GLY A N 1
ATOM 813 C CA . GLY A 1 100 ? -2.818 9.748 -5.241 1.00 93.12 100 GLY A CA 1
ATOM 814 C C . GLY A 1 100 ? -3.788 10.817 -4.751 1.00 93.12 100 GLY A C 1
ATOM 815 O O . GLY A 1 100 ? -3.481 12.002 -4.851 1.00 93.12 100 GLY A O 1
ATOM 816 N N . ARG A 1 101 ? -4.969 10.437 -4.243 1.00 95.25 101 ARG A N 1
ATOM 817 C CA . ARG A 1 101 ? -5.920 11.409 -3.688 1.00 95.25 101 ARG A CA 1
ATOM 818 C C . ARG A 1 101 ? -5.418 11.959 -2.357 1.00 95.25 101 ARG A C 1
ATOM 820 O O . ARG A 1 101 ? -4.948 11.226 -1.489 1.00 95.25 101 ARG A O 1
ATOM 827 N N . THR A 1 102 ? -5.575 13.263 -2.175 1.00 94.00 102 THR A N 1
ATOM 828 C CA . THR A 1 102 ? -5.233 13.958 -0.932 1.00 94.00 102 THR A CA 1
ATOM 829 C C . THR A 1 102 ? -6.223 13.619 0.183 1.00 94.00 102 THR A C 1
ATOM 831 O O . THR A 1 102 ? -7.379 13.281 -0.067 1.00 94.00 102 THR A O 1
ATOM 834 N N . HIS A 1 103 ? -5.823 13.792 1.449 1.00 94.19 103 HIS A N 1
ATOM 835 C CA . HIS A 1 103 ? -6.720 13.549 2.591 1.00 94.19 103 HIS A CA 1
ATOM 836 C C . HIS A 1 103 ? -7.999 14.402 2.524 1.00 94.19 103 HIS A C 1
ATOM 838 O O . HIS A 1 103 ? -9.061 13.964 2.965 1.00 94.19 103 HIS A O 1
ATOM 844 N N . LYS A 1 104 ? -7.901 15.613 1.958 1.00 94.75 104 LYS A N 1
ATOM 845 C CA . LYS A 1 104 ? -9.042 16.509 1.748 1.00 94.75 104 LYS A CA 1
ATOM 846 C C . LYS A 1 104 ? -10.013 15.931 0.719 1.00 94.75 104 LYS A C 1
ATOM 848 O O . LYS A 1 104 ? -11.203 15.841 1.000 1.00 94.75 104 LYS A O 1
ATOM 853 N N . GLU A 1 105 ? -9.513 15.507 -0.440 1.00 96.38 105 GLU A N 1
ATOM 854 C CA . GLU A 1 105 ? -10.331 14.871 -1.483 1.00 96.38 105 GLU A CA 1
ATOM 855 C C . GLU A 1 105 ? -10.964 13.574 -0.993 1.00 96.38 105 GLU A C 1
ATOM 857 O O . GLU A 1 105 ? -12.155 13.358 -1.205 1.00 96.38 105 GLU A O 1
ATOM 862 N N . ILE A 1 106 ? -10.198 12.749 -0.277 1.00 97.12 106 ILE A N 1
ATOM 863 C CA . ILE A 1 106 ? -10.708 11.530 0.349 1.00 97.12 106 ILE A CA 1
ATOM 864 C C . ILE A 1 106 ? -11.863 11.882 1.285 1.00 97.12 106 ILE A C 1
ATOM 866 O O . ILE A 1 106 ? -12.940 11.314 1.139 1.00 97.12 106 ILE A O 1
ATOM 870 N N . GLY A 1 107 ? -11.684 12.855 2.185 1.00 97.31 107 GLY A N 1
ATOM 871 C CA . GLY A 1 107 ? -12.731 13.296 3.110 1.00 97.31 107 GLY A CA 1
ATOM 872 C C . GLY A 1 107 ? -14.015 13.737 2.410 1.00 97.31 107 GLY A C 1
ATOM 873 O O . GLY A 1 107 ? -15.104 13.345 2.831 1.00 97.31 107 GLY A O 1
ATOM 874 N N . MET A 1 108 ? -13.897 14.465 1.295 1.00 96.75 108 MET A N 1
ATOM 875 C CA . MET A 1 108 ? -15.050 14.844 0.470 1.00 96.75 108 MET A CA 1
ATOM 876 C C . MET A 1 108 ? -15.751 13.621 -0.141 1.00 96.75 108 MET A C 1
ATOM 878 O O . MET A 1 108 ? -16.975 13.526 -0.078 1.00 96.75 108 MET A O 1
ATOM 882 N N . LEU A 1 109 ? -14.992 12.660 -0.678 1.00 96.25 109 LEU A N 1
ATOM 883 C CA . LEU A 1 109 ? -15.534 11.462 -1.330 1.00 96.25 109 LEU A CA 1
ATOM 884 C C . LEU A 1 109 ? -16.197 10.489 -0.346 1.00 96.25 109 LEU A C 1
ATOM 886 O O . LEU A 1 109 ? -17.237 9.916 -0.661 1.00 96.25 109 LEU A O 1
ATOM 890 N N . VAL A 1 110 ? -15.621 10.306 0.847 1.00 95.38 110 VAL A N 1
ATOM 891 C CA . VAL A 1 110 ? -16.131 9.355 1.855 1.00 95.38 110 VAL A CA 1
ATOM 892 C C . VAL A 1 110 ? -17.012 10.009 2.925 1.00 95.38 110 VAL A C 1
ATOM 894 O O . VAL A 1 110 ? -17.422 9.338 3.875 1.00 95.38 110 VAL A O 1
ATOM 897 N N . ARG A 1 111 ? -17.314 11.307 2.769 1.00 95.88 111 ARG A N 1
ATOM 898 C CA . ARG A 1 111 ? -18.111 12.133 3.694 1.00 95.88 111 ARG A CA 1
ATOM 899 C C . ARG A 1 111 ? -17.573 12.107 5.130 1.00 95.88 111 ARG A C 1
ATOM 901 O O . ARG A 1 111 ? -18.319 11.908 6.087 1.00 95.88 111 ARG A O 1
ATOM 908 N N . LEU A 1 112 ? -16.264 12.297 5.279 1.00 95.44 112 LEU A N 1
ATOM 909 C CA . LEU A 1 112 ? -15.577 12.371 6.568 1.00 95.44 112 LEU A CA 1
ATOM 910 C C . LEU A 1 112 ? -14.806 13.681 6.705 1.00 95.44 112 LEU A C 1
ATOM 912 O O . LEU A 1 112 ? -14.240 14.201 5.746 1.00 95.44 112 LEU A O 1
ATOM 916 N N . HIS A 1 113 ? -14.716 14.178 7.937 1.00 95.31 113 HIS A N 1
ATOM 917 C CA . HIS A 1 113 ? -13.795 15.267 8.247 1.00 95.31 113 HIS A CA 1
ATOM 918 C C . HIS A 1 113 ? -12.338 14.799 8.090 1.00 95.31 113 HIS A C 1
ATOM 920 O O . HIS A 1 113 ? -12.024 13.641 8.372 1.00 95.31 113 HIS A O 1
ATOM 926 N N . GLN A 1 114 ? -11.428 15.704 7.717 1.00 90.69 114 GLN A N 1
ATOM 927 C CA . GLN A 1 114 ? -10.015 15.386 7.471 1.00 90.69 114 GLN A CA 1
ATOM 928 C C . GLN A 1 114 ? -9.350 14.665 8.655 1.00 90.69 114 GLN A C 1
ATOM 930 O O . GLN A 1 114 ? -8.590 13.722 8.455 1.00 90.69 114 GLN A O 1
ATOM 935 N N . SER A 1 115 ? -9.672 15.051 9.894 1.00 94.81 115 SER A N 1
ATOM 936 C CA . SER A 1 115 ? -9.145 14.386 11.096 1.00 94.81 115 SER A CA 1
ATOM 937 C C . SER A 1 115 ? -9.597 12.927 11.228 1.00 94.81 115 SER A C 1
ATOM 939 O O . SER A 1 115 ? -8.834 12.091 11.705 1.00 94.81 115 SER A O 1
ATOM 941 N N . GLN A 1 116 ? -10.814 12.599 10.788 1.00 96.56 116 GLN A N 1
ATOM 942 C CA . GLN A 1 116 ? -11.318 11.225 10.782 1.00 96.56 116 GLN A CA 1
ATOM 943 C C . GLN A 1 116 ? -10.655 10.399 9.679 1.00 96.56 116 GLN A C 1
ATOM 945 O O . GLN A 1 116 ? -10.341 9.233 9.900 1.00 96.56 116 GLN A O 1
ATOM 950 N N . VAL A 1 117 ? -10.406 11.010 8.515 1.00 96.81 117 VAL A N 1
ATOM 951 C CA . VAL A 1 117 ? -9.638 10.383 7.432 1.00 96.81 117 VAL A CA 1
ATOM 952 C C . VAL A 1 117 ? -8.234 10.044 7.918 1.00 96.81 117 VAL A C 1
ATOM 954 O O . VAL A 1 117 ? -7.839 8.891 7.812 1.00 96.81 117 VAL A O 1
ATOM 957 N N . SER A 1 118 ? -7.517 10.997 8.524 1.00 96.06 118 SER A N 1
ATOM 958 C CA . SER A 1 118 ? -6.174 10.745 9.061 1.00 96.06 118 SER A CA 1
ATOM 959 C C . SER A 1 118 ? -6.161 9.573 10.045 1.00 96.06 118 SER A C 1
ATOM 961 O O . SER A 1 118 ? -5.376 8.655 9.857 1.00 96.06 118 SER A O 1
ATOM 963 N N . LYS A 1 119 ? -7.096 9.524 11.007 1.00 97.50 119 LYS A N 1
ATOM 964 C CA . LYS A 1 119 ? -7.199 8.400 11.958 1.00 97.50 119 LYS A CA 1
ATOM 965 C C . LYS A 1 119 ? -7.418 7.046 11.276 1.00 97.50 119 LYS A C 1
ATOM 967 O O . LYS A 1 119 ? -6.856 6.044 11.702 1.00 97.50 119 LYS A O 1
ATOM 972 N N . ARG A 1 120 ? -8.233 6.996 10.217 1.00 97.62 120 ARG A N 1
ATOM 973 C CA . ARG A 1 120 ? -8.450 5.761 9.442 1.00 97.62 120 ARG A CA 1
ATOM 974 C C . ARG A 1 120 ? -7.197 5.343 8.685 1.00 97.62 120 ARG A C 1
ATOM 976 O O . ARG A 1 120 ? -6.854 4.167 8.688 1.00 97.62 120 ARG A O 1
ATOM 983 N N . ILE A 1 121 ? -6.486 6.303 8.095 1.00 97.56 121 ILE A N 1
ATOM 984 C CA . ILE A 1 121 ? -5.196 6.057 7.440 1.00 97.56 121 ILE A CA 1
ATOM 985 C C . ILE A 1 121 ? -4.183 5.513 8.450 1.00 97.56 121 ILE A C 1
ATOM 987 O O . ILE A 1 121 ? -3.475 4.563 8.133 1.00 97.56 121 ILE A O 1
ATOM 991 N N . ASP A 1 122 ? -4.145 6.061 9.665 1.00 97.88 122 ASP A N 1
ATOM 992 C CA . ASP A 1 122 ? -3.280 5.565 10.738 1.00 97.88 122 ASP A CA 1
ATOM 993 C C . ASP A 1 122 ? -3.588 4.090 11.051 1.00 97.88 122 ASP A C 1
ATOM 995 O O . ASP A 1 122 ? -2.676 3.268 11.069 1.00 97.88 122 ASP A O 1
ATOM 999 N N . GLY A 1 123 ? -4.870 3.726 11.160 1.00 97.69 123 GLY A N 1
ATOM 1000 C CA . GLY A 1 123 ? -5.289 2.333 11.352 1.00 97.69 123 GLY A CA 1
ATOM 1001 C C . GLY A 1 123 ? -4.930 1.400 10.185 1.00 97.69 123 GLY A C 1
ATOM 1002 O O . GLY A 1 123 ? -4.505 0.268 10.411 1.00 97.69 123 GLY A O 1
ATOM 1003 N N . ILE A 1 124 ? -5.053 1.858 8.934 1.00 97.94 124 ILE A N 1
ATOM 1004 C CA . ILE A 1 124 ? -4.621 1.097 7.743 1.00 97.94 124 ILE A CA 1
ATOM 1005 C C . ILE A 1 124 ? -3.108 0.844 7.796 1.00 97.94 124 ILE A C 1
ATOM 1007 O O . ILE A 1 124 ? -2.649 -0.283 7.605 1.00 97.94 124 ILE A O 1
ATOM 1011 N N . VAL A 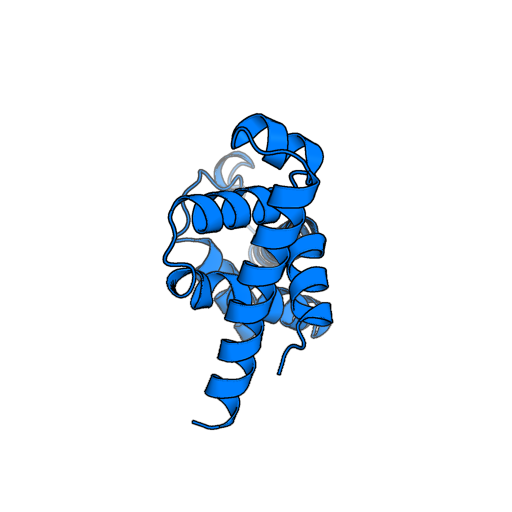1 125 ? -2.336 1.889 8.097 1.00 97.94 125 VAL A N 1
ATOM 1012 C CA . VAL A 1 125 ? -0.875 1.841 8.215 1.00 97.94 125 VAL A CA 1
ATOM 1013 C C . VAL A 1 125 ? -0.436 0.858 9.302 1.00 97.94 125 VAL A C 1
ATOM 1015 O O . VAL A 1 125 ? 0.488 0.072 9.086 1.00 97.94 125 VAL A O 1
ATOM 1018 N N . GLU A 1 126 ? -1.099 0.870 10.457 1.00 97.00 126 GLU A N 1
ATOM 1019 C CA . GLU A 1 126 ? -0.813 -0.057 11.553 1.00 97.00 126 GLU A CA 1
ATOM 1020 C C . GLU A 1 126 ? -1.076 -1.513 11.163 1.00 97.00 126 GLU A C 1
ATOM 1022 O O . GLU A 1 126 ? -0.226 -2.373 11.406 1.00 97.00 126 GLU A O 1
ATOM 1027 N N . LYS A 1 127 ? -2.213 -1.796 10.514 1.00 96.75 127 LYS A N 1
ATOM 1028 C CA . LYS A 1 127 ? -2.553 -3.149 10.049 1.00 96.75 127 LYS A CA 1
ATOM 1029 C C . LYS A 1 127 ? -1.494 -3.696 9.093 1.00 96.75 127 LYS A C 1
ATOM 1031 O O . LYS A 1 127 ? -0.965 -4.779 9.334 1.00 96.75 127 LYS A O 1
ATOM 1036 N N . LEU A 1 128 ? -1.123 -2.922 8.074 1.00 95.94 128 LEU A N 1
ATOM 1037 C CA . LEU A 1 128 ? -0.096 -3.310 7.102 1.00 95.94 128 LEU A CA 1
ATOM 1038 C C . LEU A 1 128 ? 1.284 -3.489 7.760 1.00 95.94 128 LEU A C 1
ATOM 1040 O O . LEU A 1 128 ? 1.968 -4.481 7.512 1.00 95.94 128 LEU A O 1
ATOM 1044 N N . SER A 1 129 ? 1.691 -2.582 8.656 1.00 95.88 129 SER A N 1
ATOM 1045 C CA . SER A 1 129 ? 2.973 -2.715 9.367 1.00 95.88 129 SER A CA 1
ATOM 1046 C C . SER A 1 129 ? 3.019 -3.969 10.247 1.00 95.88 129 SER A C 1
ATOM 1048 O O . SER A 1 129 ? 4.046 -4.646 10.311 1.00 95.88 129 SER A O 1
ATOM 1050 N N . ASN A 1 130 ? 1.908 -4.323 10.897 1.00 94.88 130 ASN A N 1
ATOM 1051 C CA . ASN A 1 130 ? 1.827 -5.529 11.716 1.00 94.88 130 ASN A CA 1
ATOM 1052 C C . ASN A 1 130 ? 1.958 -6.811 10.887 1.00 94.88 130 ASN A C 1
ATOM 1054 O O . ASN A 1 130 ? 2.575 -7.765 11.357 1.00 94.88 130 ASN A O 1
ATOM 1058 N N . ILE A 1 131 ? 1.446 -6.832 9.656 1.00 93.12 131 ILE A N 1
ATOM 1059 C CA . ILE A 1 131 ? 1.637 -7.967 8.744 1.00 93.12 131 ILE A CA 1
ATOM 1060 C C . ILE A 1 131 ? 3.097 -8.095 8.320 1.00 93.12 131 ILE A C 1
ATOM 1062 O O . ILE A 1 131 ? 3.664 -9.176 8.450 1.00 93.12 131 ILE A O 1
ATOM 1066 N N . SER A 1 132 ? 3.757 -6.983 7.980 1.00 89.12 132 SER A N 1
ATOM 1067 C CA . SER A 1 132 ? 5.194 -6.992 7.663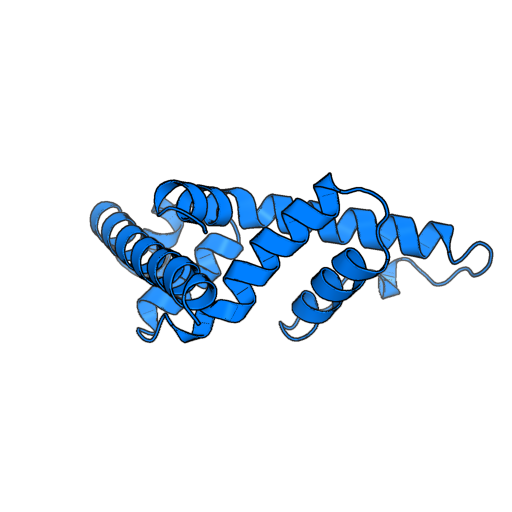 1.00 89.12 132 SER A CA 1
ATOM 1068 C C . SER A 1 132 ? 6.068 -7.531 8.806 1.00 89.12 132 SER A C 1
ATOM 1070 O O . SER A 1 132 ? 7.155 -8.058 8.568 1.00 89.12 132 SER A O 1
ATOM 1072 N N . LYS A 1 133 ? 5.621 -7.391 10.062 1.00 87.06 133 LYS A N 1
ATOM 1073 C CA . LYS A 1 133 ? 6.278 -8.010 11.224 1.00 87.06 133 LYS A CA 1
ATOM 1074 C C . LYS A 1 133 ? 5.983 -9.508 11.324 1.00 87.06 133 LYS A C 1
ATOM 1076 O O . LYS A 1 133 ? 6.862 -10.257 11.731 1.00 87.06 133 LYS A O 1
ATOM 1081 N N . LYS A 1 134 ? 4.765 -9.950 10.997 1.00 82.62 134 LYS A N 1
ATOM 1082 C CA . LYS A 1 134 ? 4.364 -11.365 11.071 1.00 82.62 134 LYS A CA 1
ATOM 1083 C C . LYS A 1 134 ? 5.065 -12.222 10.019 1.00 82.62 134 LYS A C 1
ATOM 1085 O O . LYS A 1 134 ? 5.586 -13.264 10.386 1.00 82.62 134 LYS A O 1
ATOM 1090 N N . GLU A 1 135 ? 5.154 -11.756 8.773 1.00 77.94 135 GLU A N 1
ATOM 1091 C CA . GLU A 1 135 ? 5.830 -12.465 7.665 1.00 77.94 135 GLU A CA 1
ATOM 1092 C C . GLU A 1 135 ? 7.324 -12.732 7.916 1.00 77.94 135 GLU A C 1
ATOM 1094 O O . GLU A 1 135 ? 7.923 -13.566 7.252 1.00 77.94 135 GLU A O 1
ATOM 1099 N N . LEU A 1 136 ? 7.941 -12.019 8.862 1.00 64.00 136 LEU A N 1
ATOM 1100 C CA . LEU A 1 136 ? 9.354 -12.173 9.221 1.00 64.00 136 LEU A CA 1
ATOM 1101 C C . LEU A 1 136 ? 9.573 -13.183 10.360 1.00 64.00 136 LEU A C 1
ATOM 1103 O O . LEU A 1 136 ? 10.694 -13.631 10.570 1.00 64.00 136 LEU A O 1
ATOM 1107 N N . ASN A 1 137 ? 8.517 -13.502 11.115 1.00 62.94 137 ASN A N 1
ATOM 1108 C CA . ASN A 1 137 ? 8.549 -14.433 12.248 1.00 62.94 137 ASN A CA 1
ATOM 1109 C C . ASN A 1 137 ? 7.919 -15.800 11.913 1.00 62.94 137 ASN A C 1
ATOM 1111 O O . ASN A 1 137 ? 7.790 -16.634 12.810 1.00 62.94 137 ASN A O 1
ATOM 1115 N N . ALA A 1 138 ? 7.477 -15.988 10.667 1.00 54.03 138 ALA A N 1
ATOM 1116 C CA . ALA A 1 138 ? 6.918 -17.224 10.123 1.00 54.03 138 ALA A CA 1
ATOM 1117 C C . ALA A 1 138 ? 7.970 -17.929 9.259 1.00 54.03 138 ALA A C 1
ATOM 1119 O O . ALA A 1 138 ? 7.996 -19.178 9.296 1.00 54.03 138 ALA A O 1
#

Sequence (138 aa):
MYTPQEVRQILKDYPWMLTTIESELMAQEEKSIGVAQYGIEAIMPKGNGKKLDQVCERVLNSHSDSFIKKLARKVKFIDDNENVIENDKDFYILQLLKRGRTHKEIGMLVRLHQSQVSKRIDGIVEKLSNISKKELNA

Radius of gyration: 16.85 Å; chains: 1; bounding box: 37×34×48 Å

Organism: Macrococcus caseolyticus (strain JCSC5402) (NCBI:txid458233)